Protein AF-A0A1I1CQU3-F1 (afdb_monomer)

Structure (mmCIF, N/CA/C/O backbone):
data_AF-A0A1I1CQU3-F1
#
_entry.id   AF-A0A1I1CQU3-F1
#
loop_
_atom_site.group_PDB
_atom_site.id
_atom_site.type_symbol
_atom_site.label_atom_id
_atom_site.label_alt_id
_atom_site.label_comp_id
_atom_site.label_asym_id
_atom_site.label_entity_id
_atom_site.label_seq_id
_atom_site.pdbx_PDB_ins_code
_atom_site.Cartn_x
_atom_site.Cartn_y
_atom_site.Cartn_z
_atom_site.occupancy
_atom_site.B_iso_or_equiv
_atom_s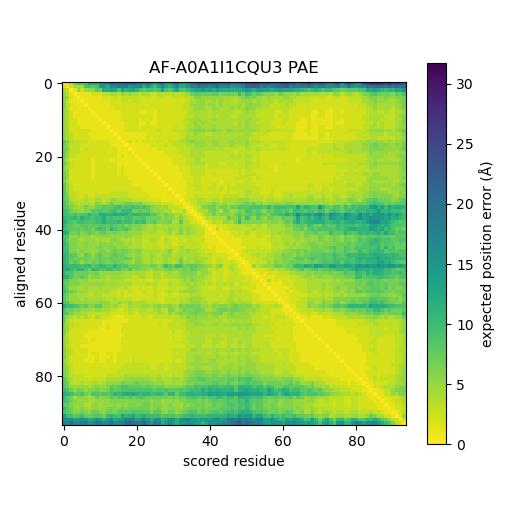ite.auth_seq_id
_atom_site.auth_comp_id
_atom_site.auth_asym_id
_atom_site.auth_atom_id
_atom_site.pdbx_PDB_model_num
ATOM 1 N N . MET A 1 1 ? 12.164 -5.192 11.459 1.00 52.50 1 MET A N 1
ATOM 2 C CA . MET A 1 1 ? 11.267 -4.249 10.755 1.00 52.50 1 MET A CA 1
ATOM 3 C C . MET A 1 1 ? 10.868 -4.737 9.355 1.00 52.50 1 MET A C 1
ATOM 5 O O . MET A 1 1 ? 9.698 -4.616 9.035 1.00 52.50 1 MET A O 1
ATOM 9 N N . MET A 1 2 ? 11.758 -5.371 8.568 1.00 58.88 2 MET A N 1
ATOM 10 C CA . MET A 1 2 ? 11.424 -5.937 7.236 1.00 58.88 2 MET A CA 1
ATOM 11 C C . MET A 1 2 ? 10.257 -6.949 7.221 1.00 58.88 2 MET A C 1
ATOM 13 O O . MET A 1 2 ? 9.403 -6.862 6.351 1.00 58.88 2 MET A O 1
ATOM 17 N N . GLY A 1 3 ? 10.126 -7.827 8.225 1.00 80.94 3 GLY A N 1
ATOM 18 C CA . GLY A 1 3 ? 9.090 -8.875 8.199 1.00 80.94 3 GLY A CA 1
ATOM 19 C C . GLY A 1 3 ? 7.629 -8.407 8.311 1.00 80.94 3 GLY A C 1
ATOM 20 O O . GLY A 1 3 ? 6.735 -9.159 7.949 1.00 80.94 3 GLY A O 1
ATOM 21 N N . GLN A 1 4 ? 7.355 -7.197 8.811 1.00 85.88 4 GLN A N 1
ATOM 22 C CA . GLN A 1 4 ? 5.985 -6.650 8.827 1.00 85.88 4 GLN A CA 1
ATOM 23 C C . GLN A 1 4 ? 5.622 -6.071 7.456 1.00 85.88 4 GLN A C 1
ATOM 25 O O . GLN A 1 4 ? 4.516 -6.276 6.968 1.00 85.88 4 GLN A O 1
ATOM 30 N N . LEU A 1 5 ? 6.582 -5.409 6.803 1.00 89.12 5 LEU A N 1
ATOM 31 C CA . LEU A 1 5 ? 6.396 -4.880 5.458 1.00 89.12 5 LEU A CA 1
ATOM 32 C C . LEU A 1 5 ? 6.179 -6.001 4.437 1.00 89.12 5 LEU A C 1
ATOM 34 O O . LEU A 1 5 ? 5.284 -5.887 3.608 1.00 89.12 5 LEU A O 1
ATOM 38 N N . ASP A 1 6 ? 6.938 -7.095 4.535 1.00 92.06 6 ASP A N 1
ATOM 39 C CA . ASP A 1 6 ? 6.752 -8.250 3.649 1.00 92.06 6 ASP A CA 1
ATOM 40 C C . ASP A 1 6 ? 5.358 -8.886 3.834 1.00 92.06 6 ASP A C 1
ATOM 42 O O . ASP A 1 6 ? 4.701 -9.213 2.853 1.00 92.06 6 ASP A O 1
ATOM 46 N N . ARG A 1 7 ? 4.828 -8.955 5.067 1.00 93.06 7 ARG A N 1
ATOM 47 C CA . ARG A 1 7 ? 3.456 -9.446 5.321 1.00 93.06 7 ARG A CA 1
ATOM 48 C C . ARG A 1 7 ? 2.382 -8.565 4.698 1.00 93.06 7 ARG A C 1
ATOM 50 O O . ARG A 1 7 ? 1.433 -9.081 4.112 1.00 93.06 7 ARG A O 1
ATOM 57 N N . VAL A 1 8 ? 2.513 -7.244 4.832 1.00 93.62 8 VAL A N 1
ATOM 58 C CA . VAL A 1 8 ? 1.592 -6.304 4.179 1.00 93.62 8 VAL A CA 1
ATOM 59 C C . VAL A 1 8 ? 1.696 -6.451 2.664 1.00 93.62 8 VAL A C 1
ATOM 61 O O . VAL A 1 8 ? 0.671 -6.506 1.991 1.00 93.62 8 VAL A O 1
ATOM 64 N N . HIS A 1 9 ? 2.916 -6.566 2.132 1.00 95.06 9 HIS A N 1
ATOM 65 C CA . HIS A 1 9 ? 3.161 -6.744 0.702 1.00 95.06 9 HIS A CA 1
ATOM 66 C C . HIS A 1 9 ? 2.521 -8.021 0.149 1.00 95.06 9 HIS A C 1
ATOM 68 O O . HIS A 1 9 ? 1.859 -7.964 -0.888 1.00 95.06 9 HIS A O 1
ATOM 74 N N . ASP A 1 10 ? 2.645 -9.138 0.866 1.00 95.69 10 ASP A N 1
ATOM 75 C CA . ASP A 1 10 ? 1.998 -10.404 0.518 1.00 95.69 10 ASP A CA 1
ATOM 76 C C . ASP A 1 10 ? 0.469 -10.288 0.558 1.00 95.69 10 ASP A C 1
ATOM 78 O O . ASP A 1 10 ? -0.210 -10.776 -0.349 1.00 95.69 10 ASP A O 1
ATOM 82 N N . ARG A 1 11 ? -0.086 -9.592 1.561 1.00 96.25 11 ARG A N 1
ATOM 83 C CA . ARG A 1 11 ? -1.536 -9.376 1.693 1.00 96.25 11 ARG A CA 1
ATOM 84 C C . ARG A 1 11 ? -2.108 -8.618 0.497 1.00 96.25 11 ARG A C 1
ATOM 86 O O . ARG A 1 11 ? -3.112 -9.039 -0.067 1.00 96.25 11 ARG A O 1
ATOM 93 N N . ILE A 1 12 ? -1.435 -7.552 0.064 1.00 96.62 12 ILE A N 1
ATOM 94 C CA . ILE A 1 12 ? -1.886 -6.729 -1.068 1.00 96.62 12 ILE A CA 1
ATOM 95 C C . ILE A 1 12 ? -1.466 -7.293 -2.432 1.00 96.62 12 ILE A C 1
ATOM 97 O O . ILE A 1 12 ? -1.818 -6.732 -3.469 1.00 96.62 12 ILE A O 1
ATOM 101 N N . ALA A 1 13 ? -0.706 -8.391 -2.477 1.00 95.69 13 ALA A N 1
ATOM 102 C CA . ALA A 1 13 ? -0.108 -8.903 -3.708 1.00 95.69 13 ALA A CA 1
ATOM 103 C C . ALA A 1 13 ? -1.143 -9.200 -4.805 1.00 95.69 13 ALA A C 1
ATOM 105 O O . ALA A 1 13 ? -0.855 -8.989 -5.985 1.00 95.69 13 ALA A O 1
ATOM 106 N N . GLY A 1 14 ? -2.335 -9.668 -4.416 1.00 96.44 14 GLY A N 1
ATOM 107 C CA . GLY A 1 14 ? -3.448 -9.966 -5.322 1.00 96.44 14 GLY A CA 1
ATOM 108 C C . GLY A 1 14 ? -4.142 -8.732 -5.908 1.00 96.44 14 GLY A C 1
ATOM 109 O O . GLY A 1 14 ? -4.904 -8.866 -6.860 1.00 96.44 14 GLY A O 1
ATOM 110 N N . ARG A 1 15 ? -3.860 -7.532 -5.385 1.00 97.12 15 ARG A N 1
ATOM 111 C CA . ARG A 1 15 ? -4.453 -6.267 -5.844 1.00 97.12 15 ARG A CA 1
ATOM 112 C C . ARG A 1 15 ? -3.744 -5.666 -7.050 1.00 97.12 15 ARG A C 1
ATOM 114 O O . ARG A 1 15 ? -4.245 -4.726 -7.655 1.00 97.12 15 ARG A O 1
ATOM 121 N N . PHE A 1 16 ? -2.588 -6.205 -7.424 1.00 95.81 16 PHE A N 1
ATOM 122 C CA . PHE A 1 16 ? -1.834 -5.757 -8.587 1.00 95.81 16 PHE A CA 1
ATOM 123 C C . PHE A 1 16 ? -2.084 -6.685 -9.767 1.00 95.81 16 PHE A C 1
ATOM 125 O O . PHE A 1 16 ? -1.813 -7.884 -9.699 1.00 95.81 16 PHE A O 1
ATOM 132 N N . ARG A 1 17 ? -2.486 -6.121 -10.909 1.00 94.31 17 ARG A N 1
ATOM 133 C CA . ARG A 1 17 ? -2.690 -6.912 -12.131 1.00 94.31 17 ARG A CA 1
ATOM 134 C C . ARG A 1 17 ? -1.393 -7.504 -12.690 1.00 94.31 17 ARG A C 1
ATOM 136 O O . ARG A 1 17 ? -1.414 -8.516 -13.386 1.00 94.31 17 ARG A O 1
ATOM 143 N N . ARG A 1 18 ? -0.255 -6.849 -12.440 1.00 93.38 18 ARG A N 1
ATOM 144 C CA . ARG A 1 18 ? 1.067 -7.243 -12.951 1.00 93.38 18 ARG A CA 1
ATOM 145 C C . ARG A 1 18 ? 2.080 -7.358 -11.815 1.00 93.38 18 ARG A C 1
ATOM 147 O O . ARG A 1 18 ? 2.076 -6.559 -10.882 1.00 93.38 18 ARG A O 1
ATOM 154 N N . SER A 1 19 ? 3.003 -8.310 -11.947 1.00 92.19 19 SER A N 1
ATOM 155 C CA . SER A 1 19 ? 4.079 -8.544 -10.976 1.00 92.19 19 SER A CA 1
ATOM 156 C C . SER A 1 19 ? 5.069 -7.379 -10.876 1.00 92.19 19 SER A C 1
ATOM 158 O O . SER A 1 19 ? 5.603 -7.133 -9.799 1.00 92.19 19 SER A O 1
ATOM 160 N N . GLU A 1 20 ? 5.294 -6.645 -11.970 1.00 91.88 20 GLU A N 1
ATOM 161 C CA . GLU A 1 20 ? 6.248 -5.530 -12.015 1.00 91.88 20 GLU A CA 1
ATOM 162 C C . GLU A 1 20 ? 5.817 -4.343 -11.113 1.00 91.88 20 GLU A C 1
ATOM 164 O O . GLU A 1 20 ? 6.588 -3.989 -10.220 1.00 91.88 20 GLU A O 1
ATOM 169 N N . PRO A 1 21 ? 4.600 -3.761 -11.232 1.00 91.81 21 PRO A N 1
ATOM 170 C CA . PRO A 1 21 ? 4.097 -2.780 -10.263 1.00 91.81 21 PRO A CA 1
ATOM 171 C C . PRO A 1 21 ? 4.069 -3.291 -8.821 1.00 91.81 21 PRO A C 1
ATOM 173 O O . PRO A 1 21 ? 4.403 -2.541 -7.911 1.00 91.81 21 PRO A O 1
ATOM 176 N N . ARG A 1 22 ? 3.736 -4.572 -8.613 1.00 94.38 22 ARG A N 1
ATOM 177 C CA . ARG A 1 22 ? 3.733 -5.188 -7.281 1.00 94.38 22 ARG A CA 1
ATOM 178 C C . ARG A 1 22 ? 5.115 -5.154 -6.636 1.00 94.38 22 ARG A C 1
ATOM 180 O O . ARG A 1 22 ? 5.241 -4.738 -5.490 1.00 94.38 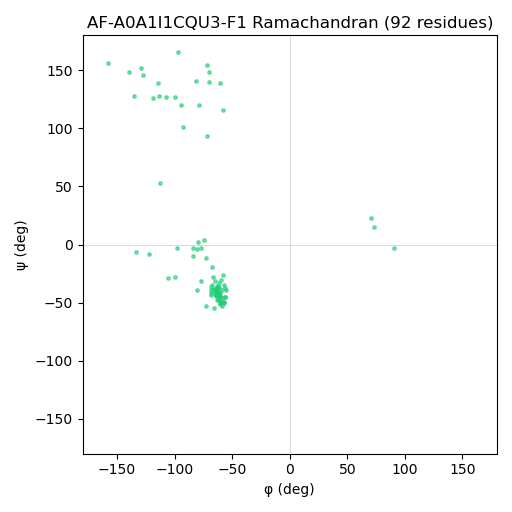22 ARG A O 1
ATOM 187 N N . GLY A 1 23 ? 6.148 -5.607 -7.349 1.00 92.31 23 GLY A N 1
ATOM 188 C CA . GLY A 1 23 ? 7.523 -5.574 -6.843 1.00 92.31 23 GLY A CA 1
ATOM 189 C C . GLY A 1 23 ? 7.967 -4.143 -6.549 1.00 92.31 23 GLY A C 1
ATOM 190 O O . GLY A 1 23 ? 8.515 -3.864 -5.489 1.00 92.31 23 GLY A O 1
ATOM 191 N N . ARG A 1 24 ? 7.620 -3.207 -7.435 1.00 91.94 24 ARG A N 1
ATOM 192 C CA . ARG A 1 24 ? 7.969 -1.799 -7.255 1.00 91.94 24 ARG A CA 1
ATOM 193 C C . ARG A 1 24 ? 7.257 -1.132 -6.079 1.00 91.94 24 ARG A C 1
ATOM 195 O O . ARG A 1 24 ?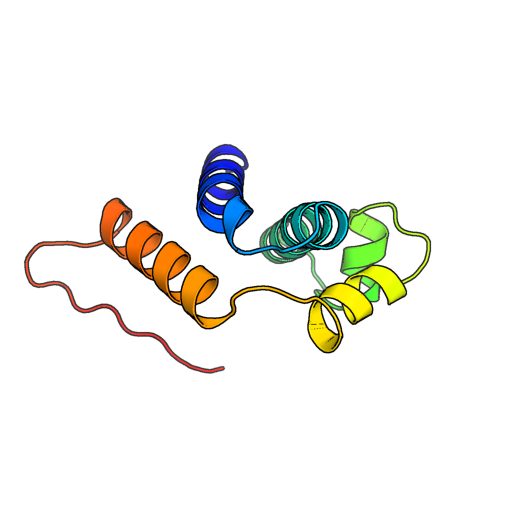 7.868 -0.306 -5.414 1.00 91.94 24 ARG A O 1
ATOM 202 N N . ALA A 1 25 ? 6.012 -1.501 -5.781 1.00 92.75 25 ALA A N 1
ATOM 203 C CA . ALA A 1 25 ? 5.314 -1.021 -4.589 1.00 92.75 25 ALA A CA 1
ATOM 204 C C . ALA A 1 25 ? 6.070 -1.394 -3.304 1.00 92.75 25 ALA A C 1
ATOM 206 O O . ALA A 1 25 ? 6.195 -0.565 -2.404 1.00 92.75 25 ALA A O 1
ATOM 207 N N . ARG A 1 26 ? 6.650 -2.601 -3.249 1.00 92.25 26 ARG A N 1
ATOM 208 C CA . ARG A 1 26 ? 7.495 -3.033 -2.127 1.00 92.25 26 ARG A CA 1
ATOM 209 C C . ARG A 1 26 ? 8.719 -2.142 -1.961 1.00 92.25 26 ARG A C 1
ATOM 211 O O . ARG A 1 26 ? 8.980 -1.672 -0.856 1.00 92.25 26 ARG A O 1
ATOM 218 N N . GLU A 1 27 ? 9.455 -1.912 -3.044 1.00 90.56 27 GLU A N 1
ATOM 219 C CA . GLU A 1 27 ? 10.662 -1.077 -3.022 1.00 90.56 27 GLU A CA 1
ATOM 220 C C . GLU A 1 27 ? 10.331 0.372 -2.658 1.00 90.56 27 GLU A C 1
ATOM 222 O O . GLU A 1 27 ? 10.987 0.970 -1.806 1.00 90.56 27 GLU A O 1
ATOM 227 N N . TYR A 1 28 ? 9.245 0.904 -3.221 1.00 89.44 28 TYR A N 1
ATOM 228 C CA . TYR A 1 28 ? 8.764 2.247 -2.929 1.00 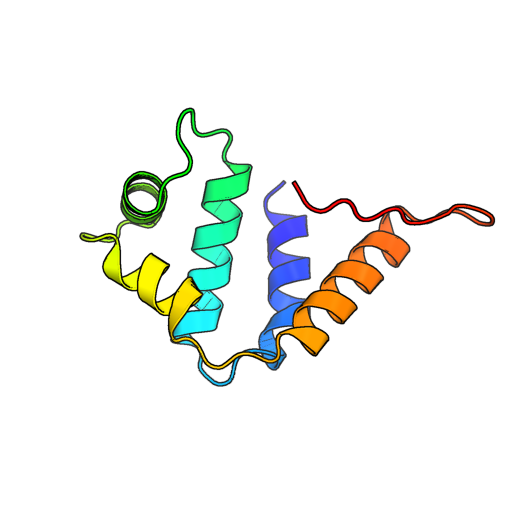89.44 28 TYR A CA 1
ATOM 229 C C . TYR A 1 28 ? 8.454 2.433 -1.437 1.00 89.44 28 TYR A C 1
ATOM 231 O O . TYR A 1 28 ? 8.999 3.334 -0.799 1.00 89.44 28 TYR A O 1
ATOM 239 N N . VAL A 1 29 ? 7.634 1.553 -0.849 1.00 89.69 29 VAL A N 1
ATOM 240 C CA . VAL A 1 29 ? 7.296 1.623 0.582 1.00 89.69 29 VAL A CA 1
ATOM 241 C C . VAL A 1 29 ? 8.528 1.373 1.452 1.00 89.69 29 VAL A C 1
ATOM 243 O O . VAL A 1 29 ? 8.709 2.072 2.447 1.00 89.69 29 VAL A O 1
ATOM 246 N N . SER A 1 30 ? 9.409 0.444 1.060 1.00 89.12 30 SER A N 1
ATOM 247 C CA . SER A 1 30 ? 10.672 0.193 1.770 1.00 89.12 30 SER A CA 1
ATOM 248 C C . SER A 1 30 ? 11.511 1.464 1.873 1.00 89.12 30 SER A C 1
ATOM 250 O O . SER A 1 30 ? 11.987 1.792 2.959 1.00 89.12 30 SER A O 1
ATOM 252 N N . GLY A 1 31 ? 11.638 2.221 0.781 1.00 88.38 31 GLY A N 1
ATOM 253 C CA . GLY A 1 31 ? 12.367 3.485 0.798 1.00 88.38 31 GLY A CA 1
ATOM 254 C C . GLY A 1 31 ? 11.675 4.578 1.618 1.00 88.38 31 GLY A C 1
ATOM 255 O O . GLY A 1 31 ? 12.336 5.313 2.354 1.00 88.38 31 GLY A O 1
ATOM 256 N N . LEU A 1 32 ? 10.338 4.644 1.602 1.00 87.38 32 LEU A N 1
ATOM 257 C CA . LEU A 1 32 ? 9.589 5.588 2.441 1.00 87.38 32 LEU A CA 1
ATOM 258 C C . LEU A 1 32 ? 9.814 5.366 3.944 1.00 87.38 32 LEU A C 1
ATOM 260 O O . LEU A 1 32 ? 9.813 6.337 4.709 1.00 87.38 32 LEU A O 1
ATOM 264 N N . VAL A 1 33 ? 10.024 4.120 4.374 1.00 87.19 33 VAL A N 1
ATOM 265 C CA . VAL A 1 33 ? 10.240 3.771 5.790 1.00 87.19 33 VAL A CA 1
ATOM 266 C C . VAL A 1 33 ? 11.716 3.620 6.169 1.00 87.19 33 VAL A C 1
ATOM 268 O O . VAL A 1 33 ? 12.024 3.446 7.344 1.00 87.19 33 VAL A O 1
ATOM 271 N N . ALA A 1 34 ? 12.643 3.742 5.215 1.00 85.25 34 ALA A N 1
ATOM 272 C CA . ALA A 1 34 ? 14.080 3.560 5.438 1.00 85.25 34 ALA A CA 1
ATOM 273 C C . ALA A 1 34 ? 14.776 4.718 6.181 1.00 85.25 34 ALA A C 1
ATOM 275 O O . ALA A 1 34 ? 15.993 4.697 6.340 1.00 85.25 34 ALA A O 1
ATOM 276 N N . GLY A 1 35 ? 14.033 5.732 6.635 1.00 80.75 35 GLY A N 1
ATOM 277 C CA . GLY A 1 35 ? 14.604 6.870 7.365 1.00 80.75 35 GLY A CA 1
ATOM 278 C C . GLY A 1 35 ? 15.442 7.815 6.498 1.00 80.75 35 GLY A C 1
ATOM 279 O O . GLY A 1 35 ? 16.291 8.523 7.028 1.00 80.75 35 GLY A O 1
ATOM 280 N N . LEU A 1 36 ? 15.216 7.833 5.179 1.00 81.38 36 LEU A N 1
ATOM 281 C CA . LEU A 1 36 ? 15.910 8.742 4.266 1.00 81.38 36 LEU A CA 1
ATOM 282 C C . LEU A 1 36 ? 15.634 10.209 4.616 1.00 81.38 36 LEU A C 1
ATOM 284 O O . LEU A 1 36 ? 14.482 10.587 4.847 1.00 81.38 36 LEU A O 1
ATOM 288 N N . GLU A 1 37 ? 16.677 11.042 4.545 1.00 76.75 37 GLU A N 1
ATOM 289 C CA . GLU A 1 37 ? 16.571 12.498 4.723 1.00 76.75 37 GLU A CA 1
ATOM 290 C C . GLU A 1 37 ? 15.639 13.143 3.684 1.00 76.75 37 GLU A C 1
ATOM 292 O O . GLU A 1 37 ? 14.965 14.133 3.971 1.00 76.75 37 GLU A O 1
ATOM 297 N N . ARG A 1 38 ? 15.559 12.570 2.473 1.00 82.44 38 ARG A N 1
ATOM 298 C CA . ARG A 1 38 ? 14.692 13.044 1.389 1.00 82.44 38 ARG A CA 1
ATOM 299 C C . ARG A 1 38 ? 13.966 11.879 0.721 1.00 82.44 38 ARG A C 1
ATOM 301 O O . ARG A 1 38 ? 14.588 10.925 0.275 1.00 82.44 38 ARG A O 1
ATOM 308 N N . LYS A 1 39 ? 12.639 11.976 0.613 1.00 82.12 39 LYS A N 1
ATOM 309 C CA . LYS A 1 39 ? 11.762 10.916 0.078 1.00 82.12 39 LYS A CA 1
ATOM 310 C C . LYS A 1 39 ? 11.122 11.319 -1.251 1.00 82.12 39 LYS A C 1
ATOM 312 O O . LYS A 1 39 ? 9.904 11.318 -1.391 1.00 82.12 39 LYS A O 1
ATOM 317 N N . ASN A 1 40 ? 11.936 11.742 -2.218 1.00 84.38 40 ASN A N 1
ATOM 318 C CA . ASN A 1 40 ? 11.448 12.035 -3.569 1.00 84.38 40 ASN A CA 1
ATOM 319 C C . ASN A 1 40 ? 11.676 10.838 -4.508 1.00 84.38 40 ASN A C 1
ATOM 321 O O . ASN A 1 40 ? 12.433 9.922 -4.194 1.00 84.38 40 ASN A O 1
ATOM 325 N N . GLY A 1 41 ? 11.021 10.849 -5.673 1.00 78.56 41 GLY A N 1
ATOM 326 C CA . GLY A 1 41 ? 11.089 9.733 -6.623 1.00 78.56 41 GLY A CA 1
ATOM 327 C C . GLY A 1 41 ? 12.504 9.392 -7.101 1.00 78.56 41 GLY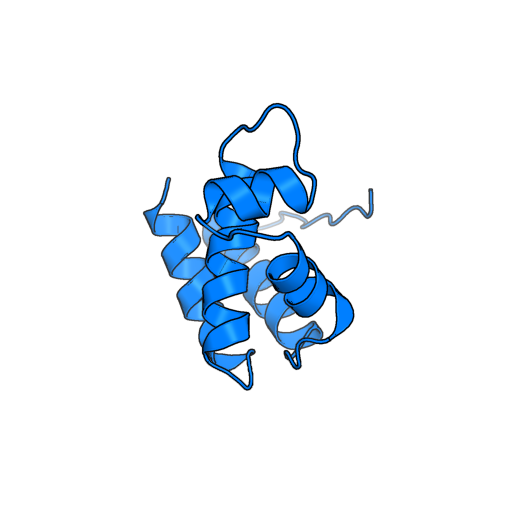 A C 1
ATOM 328 O O . GLY A 1 41 ? 12.750 8.242 -7.438 1.00 78.56 41 GLY A O 1
ATOM 329 N N . TRP A 1 42 ? 13.432 10.356 -7.088 1.00 84.31 42 TRP A N 1
ATOM 330 C CA . TRP A 1 42 ? 14.836 10.121 -7.428 1.00 84.31 42 TRP A CA 1
ATOM 331 C C . TRP A 1 42 ? 15.558 9.346 -6.324 1.00 84.31 42 TRP A C 1
ATOM 333 O O . TRP A 1 42 ? 16.093 8.277 -6.586 1.00 84.31 42 TRP A O 1
ATOM 343 N N . THR A 1 43 ? 15.495 9.820 -5.077 1.00 85.06 43 THR A N 1
ATOM 344 C CA . THR A 1 43 ? 16.151 9.155 -3.942 1.00 85.06 43 THR A CA 1
ATOM 345 C C . THR A 1 43 ? 15.601 7.745 -3.710 1.00 85.06 43 THR A C 1
ATOM 347 O O . THR A 1 43 ? 16.356 6.824 -3.411 1.00 85.06 43 THR A O 1
ATOM 350 N N . LEU A 1 44 ? 14.292 7.546 -3.900 1.00 86.62 44 LEU A N 1
ATOM 351 C CA . LEU A 1 44 ? 13.678 6.218 -3.803 1.00 86.62 44 LEU A CA 1
ATOM 352 C C . LEU A 1 44 ? 14.131 5.293 -4.944 1.00 86.62 44 LEU A C 1
ATOM 354 O O . LEU A 1 44 ? 14.385 4.114 -4.705 1.00 86.62 44 LEU A O 1
ATOM 358 N N . ALA A 1 45 ? 14.262 5.819 -6.166 1.00 85.00 45 ALA A N 1
ATOM 359 C CA . ALA A 1 45 ? 14.770 5.058 -7.303 1.00 85.00 45 ALA A CA 1
ATOM 360 C C . ALA A 1 45 ? 16.225 4.619 -7.083 1.00 85.00 45 ALA A C 1
ATOM 362 O O . ALA A 1 45 ? 16.516 3.429 -7.206 1.00 85.00 45 ALA A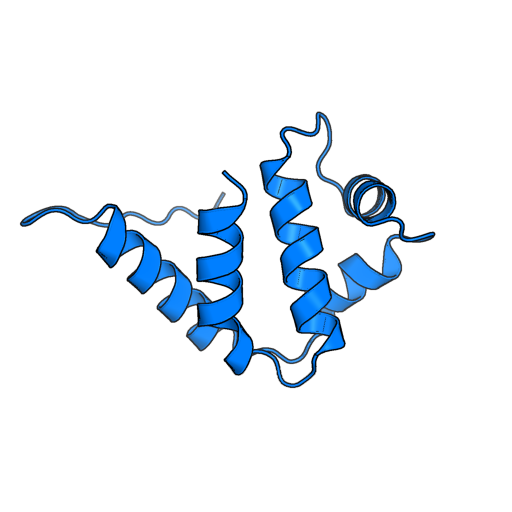 O 1
ATOM 363 N N . GLU A 1 46 ? 17.100 5.535 -6.658 1.00 84.69 46 GLU A N 1
ATOM 364 C CA . GLU A 1 46 ? 18.498 5.232 -6.326 1.00 84.69 46 GLU A CA 1
ATOM 365 C C . GLU A 1 46 ? 18.602 4.139 -5.258 1.00 84.69 46 GLU A C 1
ATOM 367 O O . GLU A 1 46 ? 19.365 3.187 -5.419 1.00 84.69 46 GLU A O 1
ATOM 372 N N . GLN A 1 47 ? 17.791 4.225 -4.199 1.00 82.88 47 GLN A N 1
ATOM 373 C CA . GLN A 1 47 ? 17.774 3.207 -3.149 1.00 82.88 47 GLN A CA 1
ATOM 374 C C . GLN A 1 47 ? 17.333 1.831 -3.669 1.00 82.88 47 GLN A C 1
ATOM 376 O O . GLN A 1 47 ? 17.854 0.811 -3.221 1.00 82.88 47 GLN A O 1
ATOM 381 N N . SER A 1 48 ? 16.400 1.795 -4.623 1.00 80.75 48 SER A N 1
ATOM 382 C CA . SER A 1 48 ? 15.949 0.559 -5.277 1.00 80.75 48 SER A CA 1
ATOM 383 C C . SER A 1 48 ? 16.896 0.046 -6.377 1.00 80.75 48 SER A C 1
ATOM 385 O O . SER A 1 48 ? 16.599 -0.955 -7.026 1.00 80.75 48 SER A O 1
ATOM 387 N N . GLY A 1 49 ? 18.033 0.718 -6.607 1.00 83.00 49 GLY A N 1
ATOM 388 C CA . GLY A 1 49 ? 18.988 0.377 -7.665 1.00 83.00 49 GLY A CA 1
ATOM 389 C C . GLY A 1 49 ? 18.515 0.736 -9.079 1.00 83.00 49 GLY A C 1
ATOM 390 O O . GLY A 1 49 ? 19.085 0.253 -10.059 1.00 83.00 49 GLY A O 1
ATOM 391 N N . GLU A 1 50 ? 17.478 1.566 -9.209 1.00 83.81 50 GLU A N 1
ATOM 392 C CA . GLU A 1 50 ? 16.989 2.044 -10.498 1.00 83.81 50 GLU A CA 1
ATOM 393 C C . GLU A 1 50 ? 17.829 3.221 -11.008 1.00 83.81 50 GLU A C 1
ATOM 395 O O . GLU A 1 50 ? 18.198 4.130 -10.270 1.00 83.81 50 GLU A O 1
ATOM 400 N N . VAL A 1 51 ? 18.089 3.229 -12.316 1.00 82.94 51 VAL A N 1
ATOM 401 C CA . VAL A 1 51 ? 18.879 4.274 -12.994 1.00 82.94 51 VAL A CA 1
ATOM 402 C C . VAL A 1 51 ? 18.079 5.551 -13.291 1.00 82.94 51 VAL A C 1
ATOM 404 O O . VAL A 1 51 ? 18.621 6.503 -13.846 1.00 82.94 51 VAL A O 1
ATOM 407 N N . SER A 1 52 ? 16.776 5.562 -12.989 1.00 83.94 52 SER A N 1
ATOM 408 C CA . SER A 1 52 ? 15.866 6.678 -13.272 1.00 83.94 52 SER A CA 1
ATOM 409 C C . SER A 1 52 ? 14.631 6.636 -12.357 1.00 83.94 52 SER A C 1
ATOM 411 O O . SER A 1 52 ? 14.245 5.550 -11.926 1.00 83.94 52 SER A O 1
ATOM 413 N N . PRO A 1 53 ? 13.943 7.769 -12.119 1.00 85.12 53 PRO A N 1
ATOM 414 C CA . PRO A 1 53 ? 12.716 7.822 -11.321 1.00 85.12 53 PRO A CA 1
ATOM 415 C C . PRO A 1 53 ? 11.472 7.312 -12.068 1.00 85.12 53 PRO A C 1
ATOM 417 O O . PRO A 1 53 ? 10.377 7.282 -11.498 1.00 85.12 53 PRO A O 1
ATOM 420 N N . ASP A 1 54 ? 11.607 6.939 -13.341 1.00 86.56 54 ASP A N 1
ATOM 421 C CA . ASP A 1 54 ? 10.489 6.618 -14.230 1.00 86.56 54 ASP A CA 1
ATOM 422 C C . ASP A 1 54 ? 9.684 5.419 -13.735 1.00 86.56 54 ASP A C 1
ATOM 424 O O . ASP A 1 54 ? 8.456 5.407 -13.847 1.00 86.56 54 ASP A O 1
ATOM 428 N N . GLY A 1 55 ? 10.346 4.426 -13.134 1.00 84.94 55 GLY A N 1
ATOM 429 C 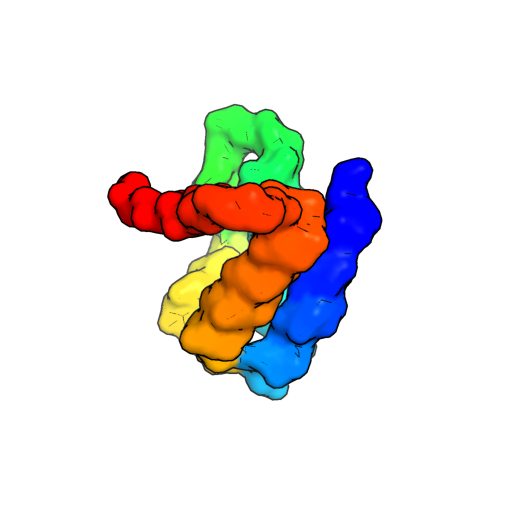CA . GLY A 1 55 ? 9.670 3.297 -12.506 1.00 84.94 55 GLY A CA 1
ATOM 430 C C . GLY A 1 55 ? 8.734 3.760 -11.393 1.00 84.94 55 GLY A C 1
ATOM 431 O O . GLY A 1 55 ? 7.555 3.393 -11.384 1.00 84.94 55 GLY A O 1
ATOM 432 N N . MET A 1 56 ? 9.229 4.604 -10.484 1.00 88.25 56 MET A N 1
ATOM 433 C CA . MET A 1 56 ? 8.442 5.149 -9.371 1.00 88.25 56 MET A CA 1
ATOM 434 C C . MET A 1 56 ? 7.273 5.994 -9.879 1.00 88.25 56 MET A C 1
ATOM 436 O O . MET A 1 56 ? 6.148 5.858 -9.403 1.00 88.25 56 MET A O 1
ATOM 440 N N . GLN A 1 57 ? 7.492 6.816 -10.908 1.00 88.00 57 GLN A N 1
ATOM 441 C CA . GLN A 1 57 ? 6.406 7.587 -11.516 1.00 88.00 57 GLN A CA 1
ATOM 442 C C . GLN A 1 57 ? 5.368 6.694 -12.199 1.00 88.00 57 GLN A C 1
ATOM 444 O O . GLN A 1 57 ? 4.171 6.958 -12.093 1.00 88.00 57 GLN A O 1
ATOM 449 N N . ARG A 1 58 ? 5.798 5.623 -12.875 1.00 88.19 58 ARG A N 1
ATOM 450 C CA . ARG A 1 58 ? 4.894 4.640 -13.482 1.00 88.19 58 ARG A CA 1
ATOM 451 C C . ARG A 1 58 ? 4.044 3.924 -12.450 1.00 88.19 58 ARG A C 1
ATOM 453 O O . ARG A 1 58 ? 2.859 3.740 -12.706 1.00 88.19 58 ARG A O 1
ATOM 460 N N . LEU A 1 59 ? 4.618 3.558 -11.304 1.00 88.12 59 LEU A N 1
ATOM 461 C CA . LEU A 1 59 ? 3.859 2.999 -10.187 1.00 88.12 59 LEU A CA 1
ATOM 462 C C . LEU A 1 59 ? 2.748 3.963 -9.746 1.00 88.12 59 LEU A C 1
ATOM 464 O O . LEU A 1 59 ? 1.595 3.561 -9.652 1.00 88.12 59 LEU A O 1
ATOM 468 N N . LEU A 1 60 ? 3.092 5.231 -9.518 1.00 86.44 60 LEU A N 1
ATOM 469 C CA . LEU A 1 60 ? 2.171 6.202 -8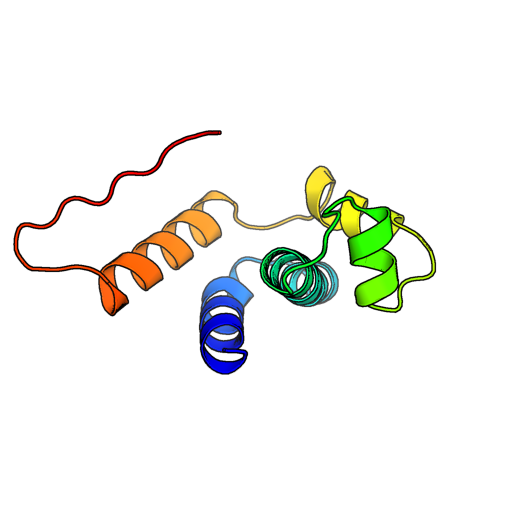.925 1.00 86.44 60 LEU A CA 1
ATOM 470 C C . LEU A 1 60 ? 1.114 6.735 -9.901 1.00 86.44 60 LEU A C 1
ATOM 472 O O . LEU A 1 60 ? 0.021 7.087 -9.476 1.00 86.44 60 LEU A O 1
ATOM 476 N N . ARG A 1 61 ? 1.434 6.835 -11.196 1.00 87.38 61 ARG A N 1
ATOM 477 C CA . ARG A 1 61 ? 0.555 7.480 -12.190 1.00 87.38 61 ARG A CA 1
ATOM 478 C C . ARG A 1 61 ? -0.170 6.514 -13.117 1.00 87.38 61 ARG A C 1
ATOM 480 O O . ARG A 1 61 ? -1.219 6.869 -13.639 1.00 87.38 61 ARG A O 1
ATOM 487 N N . TRP A 1 62 ? 0.411 5.345 -13.381 1.00 87.31 62 TRP A N 1
ATOM 488 C CA . TRP A 1 62 ? 0.010 4.512 -14.520 1.00 87.31 62 TRP A CA 1
ATOM 489 C C . TRP A 1 62 ? -0.185 3.034 -14.180 1.00 87.31 62 TRP A C 1
ATOM 491 O O . TRP A 1 62 ? -0.584 2.258 -15.051 1.00 87.31 62 TRP A O 1
ATOM 501 N N . ALA A 1 63 ? 0.146 2.599 -12.964 1.00 89.31 63 ALA A N 1
ATOM 502 C CA . ALA A 1 63 ? -0.052 1.212 -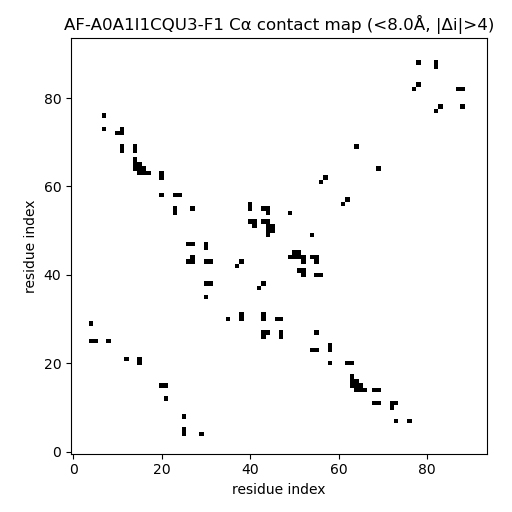12.579 1.00 89.31 63 ALA A CA 1
ATOM 503 C C . ALA A 1 63 ? -1.544 0.895 -12.436 1.00 89.31 63 ALA A C 1
ATOM 505 O O . ALA A 1 63 ? -2.307 1.675 -11.878 1.00 89.31 63 ALA A O 1
ATOM 506 N N . ASP A 1 64 ? -1.920 -0.292 -12.907 1.00 91.75 64 ASP A N 1
ATOM 507 C CA . ASP A 1 64 ? -3.255 -0.868 -12.745 1.00 91.75 64 ASP A CA 1
ATOM 508 C C . ASP A 1 64 ? -3.250 -1.740 -11.477 1.00 91.75 64 ASP A C 1
ATOM 510 O O . ASP A 1 64 ? -2.677 -2.842 -11.468 1.00 91.75 64 ASP A O 1
ATOM 514 N N . TRP A 1 65 ? -3.788 -1.190 -10.389 1.00 94.75 65 TRP A N 1
ATOM 515 C CA . TRP A 1 65 ? -3.980 -1.856 -9.103 1.00 94.75 65 TRP A CA 1
ATOM 516 C C . TRP A 1 65 ? -5.333 -1.468 -8.510 1.00 94.75 65 TRP A C 1
ATOM 518 O O . TRP A 1 65 ? -5.833 -0.367 -8.733 1.00 94.75 65 TRP A O 1
ATOM 528 N N . ASP A 1 66 ? -5.925 -2.395 -7.767 1.00 95.81 66 ASP A N 1
ATOM 529 C CA . ASP A 1 66 ? -7.175 -2.195 -7.042 1.00 95.81 66 ASP A CA 1
ATOM 530 C C . ASP A 1 66 ? -6.923 -1.272 -5.841 1.00 95.81 66 ASP A C 1
ATOM 532 O O . ASP A 1 66 ? -6.481 -1.716 -4.780 1.00 95.81 66 ASP A O 1
ATOM 536 N N . ILE A 1 67 ? -7.138 0.029 -6.049 1.00 93.19 67 ILE A N 1
ATOM 537 C CA . ILE A 1 67 ? -6.848 1.084 -5.068 1.00 93.19 67 ILE A CA 1
ATOM 538 C C . ILE A 1 67 ? -7.658 0.875 -3.789 1.00 93.19 67 ILE A C 1
ATOM 540 O O . ILE A 1 67 ? -7.098 0.905 -2.692 1.00 93.19 67 ILE A O 1
ATOM 544 N N . ASP A 1 68 ? -8.964 0.640 -3.932 1.00 95.56 68 ASP A N 1
ATOM 545 C CA . ASP A 1 68 ? -9.856 0.407 -2.800 1.00 95.56 68 ASP A CA 1
ATOM 546 C C . ASP A 1 68 ? -9.471 -0.879 -2.067 1.00 95.56 68 ASP A C 1
ATOM 548 O O . ASP A 1 68 ? -9.338 -0.872 -0.846 1.00 95.56 68 ASP A O 1
ATOM 552 N N . GLY A 1 69 ? -9.181 -1.952 -2.805 1.00 97.12 69 GLY A N 1
ATOM 553 C CA . GLY A 1 69 ? -8.742 -3.212 -2.222 1.00 97.12 69 GLY A CA 1
ATOM 554 C C . GLY A 1 69 ? -7.431 -3.104 -1.446 1.00 97.12 69 GLY A C 1
ATOM 555 O O . GLY A 1 69 ? -7.336 -3.640 -0.347 1.00 97.12 69 GLY A O 1
ATOM 556 N N . VAL A 1 70 ? -6.430 -2.383 -1.963 1.00 95.31 70 VAL A N 1
ATOM 557 C CA . VAL A 1 70 ? -5.182 -2.136 -1.219 1.00 95.31 70 VAL A CA 1
ATOM 558 C C . VAL A 1 70 ? -5.445 -1.306 0.034 1.00 95.31 70 VAL A C 1
ATOM 560 O O . VAL A 1 70 ? -4.906 -1.637 1.090 1.00 95.31 70 VAL A O 1
ATOM 563 N N . ARG A 1 71 ? -6.262 -0.246 -0.051 1.00 94.38 71 ARG A N 1
ATOM 564 C CA . ARG A 1 71 ? -6.628 0.567 1.119 1.00 94.38 71 ARG A CA 1
ATOM 565 C C . ARG A 1 71 ? -7.275 -0.300 2.195 1.00 94.38 71 ARG A C 1
ATOM 567 O O . ARG A 1 71 ? -6.878 -0.217 3.356 1.00 94.38 71 ARG A O 1
ATOM 574 N N . ASP A 1 72 ? -8.252 -1.111 1.811 1.00 96.44 72 ASP A N 1
ATOM 575 C CA . ASP A 1 72 ? -9.027 -1.929 2.737 1.00 96.44 72 ASP A CA 1
ATOM 576 C C . ASP A 1 72 ? -8.152 -3.035 3.353 1.00 96.44 72 ASP A C 1
ATOM 578 O O . ASP A 1 72 ? -8.153 -3.205 4.570 1.00 96.44 72 ASP A O 1
ATOM 582 N N . ASP A 1 73 ? -7.293 -3.688 2.563 1.00 96.88 73 ASP A N 1
ATOM 583 C CA . ASP A 1 73 ? -6.346 -4.694 3.059 1.00 96.88 73 ASP A CA 1
ATOM 584 C C . ASP A 1 73 ? -5.332 -4.101 4.058 1.00 96.88 73 ASP A C 1
ATOM 586 O O . ASP A 1 73 ? -5.019 -4.728 5.076 1.00 96.88 73 ASP A O 1
ATOM 590 N N . VAL A 1 74 ? -4.812 -2.895 3.790 1.00 93.94 74 VAL A N 1
ATOM 591 C CA . VAL A 1 74 ? -3.892 -2.187 4.699 1.00 93.94 74 VAL A CA 1
ATOM 592 C C . VAL A 1 74 ? -4.618 -1.749 5.968 1.00 93.94 74 VAL A C 1
ATOM 594 O O . VAL A 1 74 ? -4.088 -1.923 7.067 1.00 93.94 74 VAL A O 1
ATOM 597 N N . ARG A 1 75 ? -5.835 -1.214 5.840 1.00 94.00 75 ARG A N 1
ATOM 598 C CA . ARG A 1 75 ? -6.677 -0.843 6.982 1.00 94.00 75 ARG A CA 1
ATOM 599 C C . ARG A 1 75 ? -6.931 -2.047 7.879 1.00 94.00 75 ARG A C 1
ATOM 601 O O . ARG A 1 75 ? -6.728 -1.951 9.088 1.00 94.00 75 ARG A O 1
ATOM 608 N N . ASP A 1 76 ? -7.335 -3.171 7.302 1.00 95.12 76 ASP A N 1
ATOM 609 C CA . ASP A 1 76 ? -7.620 -4.382 8.060 1.00 95.12 76 ASP A CA 1
ATOM 610 C C . ASP A 1 76 ? -6.358 -4.925 8.736 1.00 95.12 76 ASP A C 1
ATOM 612 O O . ASP A 1 76 ? -6.420 -5.340 9.890 1.00 95.12 76 ASP A O 1
ATOM 616 N N . TYR A 1 77 ? -5.199 -4.857 8.072 1.00 94.56 77 TYR A N 1
ATOM 617 C CA . TYR A 1 77 ? -3.919 -5.205 8.692 1.00 94.56 77 TYR A CA 1
ATOM 618 C C . TYR A 1 77 ? -3.624 -4.345 9.925 1.00 94.56 77 TYR A C 1
ATOM 620 O O . TYR A 1 77 ? -3.236 -4.869 10.969 1.00 94.56 77 TYR A O 1
ATOM 628 N N . VAL A 1 78 ? -3.815 -3.028 9.821 1.00 92.62 78 VAL A N 1
ATOM 629 C CA . VAL A 1 78 ? -3.606 -2.092 10.934 1.00 92.62 78 VAL A CA 1
ATOM 630 C C . VAL A 1 78 ? -4.559 -2.399 12.085 1.00 92.62 78 VAL A C 1
ATOM 632 O O . VAL A 1 78 ? -4.111 -2.497 13.223 1.00 92.62 78 VAL A O 1
ATOM 635 N N . VAL A 1 79 ? -5.848 -2.598 11.804 1.00 94.12 79 VAL A N 1
ATOM 636 C CA . VAL A 1 79 ? -6.850 -2.935 12.829 1.00 94.12 79 VAL A CA 1
ATOM 637 C C . VAL A 1 79 ? -6.529 -4.270 13.500 1.00 94.12 79 VAL A C 1
ATOM 639 O O . VAL A 1 79 ? -6.624 -4.376 14.717 1.00 94.12 79 VAL A O 1
ATOM 642 N N . GLU A 1 80 ? -6.107 -5.276 12.739 1.00 94.06 80 GLU A N 1
ATOM 643 C CA . GLU A 1 80 ? -5.744 -6.595 13.264 1.00 94.06 80 GLU A CA 1
ATOM 644 C C . GLU A 1 80 ? -4.551 -6.539 14.231 1.00 94.06 80 GLU A C 1
ATOM 646 O O . GLU A 1 80 ? -4.526 -7.266 15.221 1.00 94.06 80 GLU A O 1
ATOM 651 N N . HIS A 1 81 ? -3.565 -5.678 13.962 1.00 91.94 81 HIS A N 1
ATOM 652 C CA . HIS A 1 81 ? -2.308 -5.656 14.718 1.00 91.94 81 HIS A CA 1
ATOM 653 C C . HIS A 1 81 ? -2.247 -4.571 15.796 1.00 91.94 81 HIS A C 1
ATOM 655 O O . HIS A 1 81 ? -1.509 -4.729 16.768 1.00 91.94 81 HIS A O 1
ATOM 661 N N . LEU A 1 82 ? -2.965 -3.464 15.608 1.00 90.75 82 LEU A N 1
ATOM 662 C CA . LEU A 1 82 ? -2.922 -2.280 16.472 1.00 90.75 82 LEU A CA 1
ATOM 663 C C . LEU A 1 82 ? -4.293 -1.916 17.054 1.00 90.75 82 LEU A C 1
ATOM 665 O O . LEU A 1 82 ? -4.376 -1.011 17.880 1.00 90.75 82 LEU A O 1
ATOM 669 N N . GLY A 1 83 ? -5.366 -2.572 16.610 1.00 92.12 83 GLY A N 1
ATOM 670 C CA . GLY A 1 83 ? -6.709 -2.322 17.112 1.00 92.12 83 GLY A CA 1
ATOM 671 C C . GLY A 1 83 ? -6.891 -2.819 18.543 1.00 92.12 83 GLY A C 1
ATOM 672 O O . GLY A 1 83 ? -6.330 -3.834 18.956 1.00 92.12 83 GLY A O 1
ATOM 673 N N . GLU A 1 84 ? -7.737 -2.116 19.287 1.00 94.12 84 GLU A N 1
ATOM 674 C CA . GLU A 1 84 ? -8.150 -2.491 20.635 1.00 94.12 84 GLU A CA 1
ATOM 675 C C . GLU A 1 84 ? -9.680 -2.469 20.756 1.00 94.12 84 GLU A C 1
ATOM 677 O O . GLU A 1 84 ? -10.349 -1.710 20.041 1.00 94.12 84 GLU A O 1
ATOM 682 N N . PRO A 1 85 ? -10.274 -3.277 21.653 1.00 91.25 85 PRO A N 1
ATOM 683 C CA . PRO A 1 85 ? -11.702 -3.197 21.930 1.00 91.25 85 PRO A CA 1
ATOM 684 C C . PRO A 1 85 ? -12.095 -1.788 22.397 1.00 91.25 85 PRO A C 1
ATOM 686 O O . PRO A 1 85 ? -11.672 -1.337 23.457 1.00 91.25 85 PRO A O 1
ATOM 689 N N . GLY A 1 86 ? -12.924 -1.102 21.607 1.00 90.38 86 GLY A N 1
ATOM 690 C CA . GLY A 1 86 ? -13.354 0.277 21.873 1.00 90.38 86 GLY A CA 1
ATOM 691 C C . GLY A 1 86 ? -12.463 1.366 21.263 1.00 90.38 86 GLY A C 1
ATOM 692 O O . GLY A 1 86 ? -12.816 2.540 21.354 1.00 90.38 86 GLY A O 1
ATOM 693 N N . GLY A 1 87 ? -11.358 0.997 20.609 1.00 89.88 87 GLY A N 1
ATOM 694 C CA . GLY A 1 87 ? -10.496 1.927 19.885 1.00 89.88 87 GLY A CA 1
ATOM 695 C C . GLY A 1 87 ? -11.136 2.447 18.594 1.00 89.88 87 GLY A C 1
ATOM 696 O O . GLY A 1 87 ? -11.984 1.793 17.983 1.00 89.88 87 GLY A O 1
ATOM 697 N N . VAL A 1 88 ? -10.704 3.630 18.154 1.00 90.50 88 VAL A N 1
ATOM 698 C CA . VAL A 1 88 ? -11.152 4.262 16.904 1.00 90.50 88 VAL A CA 1
ATOM 699 C C . VAL A 1 88 ? -9.952 4.451 15.982 1.00 90.50 88 VAL A C 1
ATOM 701 O O . VAL A 1 88 ? -8.963 5.069 16.368 1.00 90.50 88 VAL A O 1
ATOM 704 N N . LEU A 1 89 ? -10.046 3.943 14.751 1.00 89.12 89 LEU A N 1
ATOM 705 C CA . LEU A 1 89 ? -9.056 4.219 13.712 1.00 89.12 89 LEU A CA 1
ATOM 706 C C . LEU A 1 89 ? -9.316 5.605 13.115 1.00 89.12 89 LEU A C 1
ATOM 708 O O . LEU A 1 89 ? -10.377 5.840 12.537 1.00 89.12 89 LEU A O 1
ATOM 712 N N . ILE A 1 90 ? -8.330 6.491 13.225 1.00 88.62 90 ILE A N 1
ATOM 713 C CA . ILE A 1 90 ? -8.347 7.821 12.614 1.00 88.62 90 ILE A CA 1
ATOM 714 C C . ILE A 1 90 ? -7.370 7.806 11.439 1.00 88.62 90 ILE A C 1
ATOM 716 O O . ILE A 1 90 ? -6.211 7.427 11.599 1.00 88.62 90 ILE A O 1
ATOM 720 N N . VAL A 1 91 ? -7.852 8.204 10.263 1.00 85.25 91 VAL A N 1
ATOM 721 C CA . VAL A 1 91 ? -7.036 8.418 9.064 1.00 85.25 91 VAL A CA 1
ATOM 722 C C . VAL A 1 91 ? -7.079 9.907 8.756 1.00 85.25 91 VAL A C 1
ATOM 724 O O . VAL A 1 91 ? -8.167 10.476 8.684 1.00 85.25 91 VAL A O 1
ATOM 727 N N . ASP A 1 92 ? -5.909 10.515 8.605 1.00 85.44 92 ASP A N 1
ATOM 728 C CA . ASP A 1 92 ? -5.744 11.926 8.258 1.00 85.44 92 ASP A CA 1
ATOM 729 C C . ASP A 1 92 ? -5.090 12.031 6.876 1.00 85.44 92 ASP A C 1
ATOM 731 O O . ASP A 1 92 ? -4.202 11.238 6.551 1.00 85.44 92 ASP A O 1
ATOM 735 N N . ASP A 1 93 ? -5.563 12.972 6.061 1.00 75.94 93 ASP A N 1
ATOM 736 C CA . ASP A 1 93 ? -4.957 13.312 4.771 1.00 75.94 93 ASP A CA 1
ATOM 737 C C . ASP A 1 93 ? -4.002 14.492 5.002 1.00 75.94 93 ASP A C 1
ATOM 739 O O . ASP A 1 93 ? -4.429 15.526 5.517 1.00 75.94 93 ASP A O 1
ATOM 743 N N . THR A 1 94 ? -2.711 14.317 4.702 1.00 58.28 94 THR A N 1
ATOM 744 C CA . THR A 1 94 ? -1.645 15.305 4.981 1.00 58.28 94 THR A CA 1
ATOM 745 C C . THR A 1 94 ? -1.241 16.081 3.736 1.00 58.28 94 THR A C 1
ATOM 747 O O . THR A 1 94 ? -0.947 15.435 2.705 1.00 58.28 94 THR A O 1
#

Solvent-accessible surface area (backbone atoms only — not comparable to full-atom values): 5735 Å² total; per-residue (Å²): 119,68,72,60,55,52,51,52,48,60,70,41,48,83,35,33,82,45,70,67,52,46,55,49,51,50,46,49,52,49,43,70,71,65,73,58,95,60,85,47,54,55,55,37,21,52,74,65,70,40,98,52,35,62,65,54,49,39,49,77,75,68,53,67,53,44,62,66,57,39,52,49,53,51,49,49,51,47,46,75,76,72,55,53,96,88,63,80,91,83,86,83,92,131

Organism: NCBI:txid490629

Sequence (94 aa):
MMGQLDRVHDRIAGRFRRSEPRGRAREYVSGLVAGLERKNGWTLAEQSGEVSPDGMQRLLRWADWDIDGVRDDVRDYVVEHLGEPGGVLIVDDT

pLDDT: mean 88.52, std 7.69, range [52.5, 97.12]

InterPro domains:
  IPR038721 Transposase IS701-like, DDE domain [PF13546] (15-94)

Secondary structure (DSSP, 8-state):
-HHHHHHHHHHHGGGBSSHHHHHHHHHHHHHHHTT-S--SHHHHHHHTT-SSTHHHHHHHHH--B-HHHHHHHHHHHHHHHH--TT--------

Radius of gyration: 14.39 Å; Cα contacts (8 Å, |Δi|>4): 71; chains: 1; bounding box: 32×26×36 Å

Foldseek 3Di:
DLVLLVVLLVLQVVQFPDPLLSVVVSLLVCQVPVPDPDNDLASSCVSVVHPDSVSVVCSVPPTRGDPVSSVVSVVVSCCVPPNDVVDDDDDDDD

Mean predicted aligned error: 4.83 Å